Protein AF-A0A2D8NB73-F1 (afdb_monomer_lite)

Sequence (82 aa):
MNFTAQNMLILKIDNDTYRAFTNSCPHQGARTAWTFNSSSNRFVCNNHGNQYATDCTTAGTGGVLKCYTTSKSGSNLVVTVS

pLDDT: mean 96.18, std 3.06, range [77.0, 98.5]

Secondary structure (DSSP, 8-state):
-EEGGGTEEEEE-SSS-EEEEE-S-TTT---S-EEEETTTTEEEETTTTEEEESSSS-EETTEE--EEEEEEETTEEEEE--

Radius of gyration: 12.14 Å; chains: 1; bounding box: 29×22×28 Å

Foldseek 3Di:
DQPVVVQWDKDDPDPFDIWIFGQQDLAHGDRPQWDADPVQCWIFRVVPRWTAHSPCADAIHNGHGHTWDWGDDPPDIDTDDD

Structure (mmCIF, N/CA/C/O backbone):
data_AF-A0A2D8NB73-F1
#
_entry.id   AF-A0A2D8NB73-F1
#
loop_
_atom_site.group_PDB
_atom_site.id
_atom_site.type_symbol
_atom_site.label_atom_id
_atom_site.label_alt_id
_atom_site.label_comp_id
_atom_site.label_asym_id
_atom_site.label_entity_id
_atom_site.label_seq_id
_atom_site.pdbx_PDB_ins_code
_atom_site.Cartn_x
_atom_site.Cartn_y
_atom_site.Cartn_z
_atom_site.occupancy
_atom_site.B_iso_or_equiv
_atom_site.auth_seq_id
_atom_site.auth_comp_id
_atom_site.auth_asym_id
_atom_site.auth_atom_id
_atom_site.pdbx_PDB_model_num
ATOM 1 N N . MET A 1 1 ? 0.799 -3.248 7.775 1.00 93.56 1 MET A N 1
ATOM 2 C CA . MET A 1 1 ? 0.537 -4.692 7.959 1.00 93.56 1 MET A CA 1
ATOM 3 C C . MET A 1 1 ? 0.015 -5.311 6.671 1.00 93.56 1 MET A C 1
ATOM 5 O O . MET A 1 1 ? -0.589 -4.600 5.875 1.00 93.56 1 MET A O 1
ATOM 9 N N . ASN A 1 2 ? 0.219 -6.617 6.491 1.00 97.75 2 ASN A N 1
ATOM 10 C CA . ASN A 1 2 ? -0.422 -7.403 5.437 1.00 97.75 2 ASN A CA 1
ATOM 11 C C . ASN A 1 2 ? -1.724 -8.012 5.965 1.00 97.75 2 ASN A C 1
ATOM 13 O O . ASN A 1 2 ? -1.696 -8.937 6.770 1.00 97.75 2 ASN A O 1
ATOM 17 N N . PHE A 1 3 ? -2.857 -7.453 5.547 1.00 97.06 3 PHE A N 1
ATOM 18 C CA . PHE A 1 3 ? -4.194 -7.912 5.896 1.00 97.06 3 PHE A CA 1
ATOM 19 C C . PHE A 1 3 ? -4.686 -8.902 4.836 1.00 97.06 3 PHE A C 1
ATOM 21 O O . PHE A 1 3 ? -5.495 -8.597 3.957 1.00 97.06 3 PHE A O 1
ATOM 28 N N . THR A 1 4 ? -4.130 -10.109 4.900 1.00 96.19 4 THR A N 1
ATOM 29 C CA . THR A 1 4 ? -4.327 -11.165 3.898 1.00 96.19 4 THR A CA 1
ATOM 30 C C . THR A 1 4 ? -5.778 -11.616 3.775 1.00 96.19 4 THR A C 1
ATOM 32 O O . THR A 1 4 ? -6.202 -11.919 2.667 1.00 96.19 4 THR A O 1
ATOM 35 N N . ALA A 1 5 ? -6.560 -11.571 4.860 1.00 96.50 5 ALA A N 1
ATOM 36 C CA . ALA A 1 5 ? -7.983 -11.923 4.856 1.00 96.50 5 ALA A CA 1
ATOM 37 C C . ALA A 1 5 ? -8.820 -11.105 3.854 1.00 96.50 5 ALA A C 1
ATOM 39 O O . ALA A 1 5 ? -9.848 -11.586 3.395 1.00 96.50 5 ALA A O 1
ATOM 40 N N . GLN A 1 6 ? -8.377 -9.891 3.505 1.00 96.50 6 GLN A N 1
ATOM 41 C CA . GLN A 1 6 ? -9.030 -9.033 2.509 1.00 96.50 6 GLN A CA 1
ATOM 42 C C . GLN A 1 6 ? -8.148 -8.748 1.288 1.00 96.50 6 GLN A C 1
ATOM 44 O O . GLN A 1 6 ? -8.524 -7.960 0.430 1.00 96.50 6 GLN A O 1
ATOM 49 N N . ASN A 1 7 ? -6.983 -9.397 1.170 1.00 97.06 7 ASN A N 1
ATOM 50 C CA . ASN A 1 7 ? -6.005 -9.149 0.105 1.00 97.06 7 ASN A CA 1
ATOM 51 C C . ASN A 1 7 ? -5.466 -7.702 0.054 1.00 97.06 7 ASN A C 1
ATOM 53 O O . ASN A 1 7 ? -5.309 -7.111 -1.021 1.00 97.06 7 ASN A O 1
ATOM 57 N N . MET A 1 8 ? -5.150 -7.127 1.220 1.00 97.88 8 MET A N 1
ATOM 58 C CA . MET A 1 8 ? -4.787 -5.709 1.337 1.00 97.88 8 MET A CA 1
ATOM 59 C C . MET A 1 8 ? -3.554 -5.473 2.202 1.00 97.88 8 MET A C 1
ATOM 61 O O . MET A 1 8 ? -3.288 -6.202 3.152 1.00 97.88 8 MET A O 1
ATOM 65 N N . LEU A 1 9 ? -2.822 -4.403 1.908 1.00 98.44 9 LEU A N 1
ATOM 66 C CA . LEU A 1 9 ? -1.870 -3.810 2.843 1.00 98.44 9 LEU A CA 1
ATOM 67 C C . LEU A 1 9 ? -2.551 -2.627 3.526 1.00 98.44 9 LEU A C 1
ATOM 69 O O . LEU A 1 9 ? -3.200 -1.825 2.861 1.00 98.44 9 LEU A O 1
ATOM 73 N N . ILE A 1 10 ? -2.376 -2.502 4.840 1.00 97.69 10 ILE A N 1
ATOM 74 C CA . ILE A 1 10 ? -2.869 -1.365 5.627 1.00 97.69 10 ILE A CA 1
ATOM 75 C C . ILE A 1 10 ? -1.682 -0.667 6.284 1.00 97.69 10 ILE A C 1
ATOM 77 O O . ILE A 1 10 ? -0.864 -1.316 6.944 1.00 97.69 10 ILE A O 1
ATOM 81 N N . LEU A 1 11 ? -1.593 0.649 6.133 1.00 97.19 11 LEU A N 1
ATOM 82 C CA . LEU A 1 11 ? -0.635 1.507 6.818 1.00 97.19 11 LEU A CA 1
ATOM 83 C C . LEU A 1 11 ? -1.391 2.472 7.731 1.00 97.19 11 LEU A C 1
ATOM 85 O O . LEU A 1 11 ? -2.217 3.248 7.258 1.00 97.19 11 LEU A O 1
ATOM 89 N N . LYS A 1 12 ? -1.089 2.435 9.029 1.00 95.06 12 LYS A N 1
ATOM 90 C CA . LYS A 1 12 ? -1.495 3.478 9.972 1.00 95.06 12 LYS A CA 1
ATOM 91 C C . LYS A 1 12 ? -0.448 4.590 9.902 1.00 95.06 12 LYS A C 1
ATOM 93 O O . LYS A 1 12 ? 0.714 4.321 10.195 1.00 95.06 12 LYS A O 1
ATOM 98 N N . ILE A 1 13 ? -0.846 5.782 9.467 1.00 92.31 13 ILE A N 1
ATOM 99 C CA . ILE A 1 13 ? 0.043 6.949 9.357 1.00 92.31 13 ILE A CA 1
ATOM 100 C C . ILE A 1 13 ? 0.044 7.698 10.692 1.00 92.31 13 ILE A C 1
ATOM 102 O O . ILE A 1 13 ? 1.101 7.952 11.260 1.00 92.31 13 ILE A O 1
ATOM 106 N N . ASP A 1 14 ? -1.146 7.959 11.230 1.00 91.94 14 ASP A N 1
ATOM 107 C CA . ASP A 1 14 ? -1.361 8.531 12.558 1.00 91.94 14 ASP A CA 1
ATOM 108 C C . ASP A 1 14 ? -2.647 7.941 13.181 1.00 91.94 14 ASP A C 1
ATOM 110 O O . ASP A 1 14 ? -3.101 6.865 12.785 1.00 91.94 14 ASP A O 1
ATOM 114 N N . ASN A 1 15 ? -3.210 8.569 14.217 1.00 89.19 15 ASN A N 1
ATOM 115 C CA . ASN A 1 15 ? -4.393 8.044 14.906 1.00 89.19 15 ASN A CA 1
ATOM 116 C C . ASN A 1 15 ? -5.675 8.067 14.065 1.00 89.19 15 ASN A C 1
ATOM 118 O O . ASN A 1 15 ? 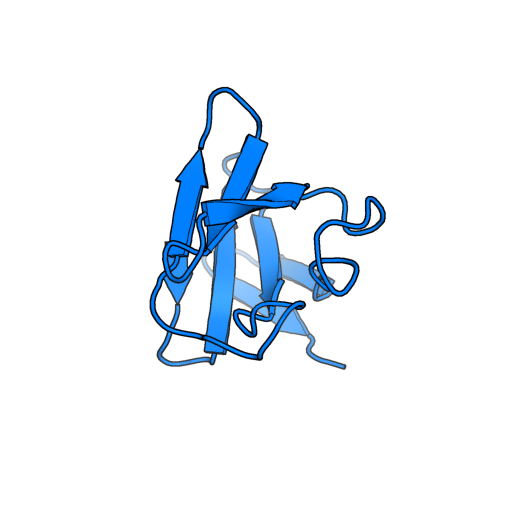-6.546 7.214 14.282 1.00 89.19 15 ASN A O 1
ATOM 122 N N . ASP A 1 16 ? -5.783 8.986 13.113 1.00 90.44 16 ASP A N 1
ATOM 123 C CA . ASP A 1 16 ? -6.977 9.214 12.300 1.00 90.44 16 ASP A CA 1
ATOM 124 C C . ASP A 1 16 ? -6.743 8.924 10.816 1.00 90.44 16 ASP A C 1
ATOM 126 O O . ASP A 1 16 ? -7.686 8.601 10.092 1.00 90.44 16 ASP A O 1
ATOM 130 N N . THR A 1 17 ? -5.484 8.922 10.386 1.00 93.12 17 THR A N 1
ATOM 131 C CA . THR A 1 17 ? -5.089 8.710 9.000 1.00 93.12 17 THR A CA 1
ATOM 132 C C . THR A 1 17 ? -4.565 7.297 8.779 1.00 93.12 17 THR A C 1
ATOM 134 O O . THR A 1 17 ? -3.555 6.861 9.342 1.00 93.12 17 THR A O 1
ATOM 137 N N . TYR A 1 18 ? -5.228 6.594 7.867 1.00 95.94 18 TYR A N 1
ATOM 138 C CA . TYR A 1 18 ? -4.824 5.288 7.365 1.00 95.94 18 TYR A CA 1
ATOM 139 C C . TYR A 1 18 ? -4.691 5.356 5.849 1.00 95.94 18 TYR A C 1
ATOM 141 O O . TYR A 1 18 ? -5.319 6.187 5.196 1.00 95.94 18 TYR A O 1
ATOM 149 N N . ARG A 1 19 ? -3.892 4.457 5.283 1.00 96.56 19 ARG A N 1
ATOM 150 C CA . ARG A 1 19 ? -3.844 4.212 3.843 1.00 96.56 19 ARG A CA 1
ATOM 151 C C . ARG A 1 19 ? -3.941 2.719 3.592 1.00 96.56 19 ARG A C 1
ATOM 153 O O . ARG A 1 19 ? -3.342 1.921 4.317 1.00 96.56 19 ARG A O 1
ATOM 160 N N . ALA A 1 20 ? -4.699 2.348 2.573 1.00 97.88 20 ALA A N 1
ATOM 161 C CA . ALA A 1 20 ? -4.869 0.968 2.162 1.00 97.88 20 ALA A CA 1
ATOM 162 C C . ALA A 1 20 ? -4.385 0.779 0.726 1.00 97.88 20 ALA A C 1
ATOM 164 O O . ALA A 1 20 ? -4.492 1.683 -0.102 1.00 97.88 20 ALA A O 1
ATOM 165 N N . PHE A 1 21 ? -3.855 -0.404 0.443 1.00 98.31 21 PHE A N 1
ATOM 166 C CA . PHE A 1 21 ? -3.256 -0.740 -0.842 1.00 98.31 21 PHE A CA 1
ATOM 167 C C . PHE A 1 21 ? -3.618 -2.165 -1.233 1.00 98.31 21 PHE A C 1
ATOM 169 O O . PHE A 1 21 ? -3.912 -3.001 -0.372 1.00 98.31 21 PHE A O 1
ATOM 176 N N . THR A 1 22 ? -3.515 -2.476 -2.523 1.00 97.75 22 THR A N 1
ATOM 177 C CA . THR A 1 22 ? -3.469 -3.876 -2.956 1.00 97.75 22 THR A CA 1
ATOM 178 C C . THR A 1 22 ? -2.286 -4.582 -2.298 1.00 97.75 22 THR A C 1
ATOM 180 O O . THR A 1 22 ? -1.200 -4.013 -2.208 1.00 97.75 22 THR A O 1
ATOM 183 N N . ASN A 1 23 ? -2.463 -5.827 -1.843 1.00 97.81 23 ASN A N 1
ATOM 184 C CA . ASN A 1 23 ? -1.315 -6.656 -1.464 1.00 97.81 23 ASN A CA 1
ATOM 185 C C . ASN A 1 23 ? -0.738 -7.451 -2.639 1.00 97.81 23 ASN A C 1
ATOM 187 O O . ASN A 1 23 ? 0.193 -8.220 -2.443 1.00 97.81 23 ASN A O 1
ATOM 191 N N . SER A 1 24 ? -1.264 -7.290 -3.854 1.00 98.06 24 SER A N 1
ATOM 192 C CA . SER A 1 24 ? -0.682 -7.902 -5.046 1.00 98.06 24 SER A CA 1
ATOM 193 C C . SER A 1 24 ? 0.593 -7.159 -5.429 1.00 98.06 24 SER A C 1
ATOM 195 O O . SER A 1 24 ? 0.523 -6.012 -5.866 1.00 98.06 24 SER A O 1
ATOM 197 N N . CYS A 1 25 ? 1.755 -7.800 -5.283 1.00 98.25 25 CYS A N 1
ATOM 198 C CA . CYS A 1 25 ? 3.032 -7.221 -5.701 1.00 98.25 25 CYS A CA 1
ATOM 199 C C . CYS A 1 25 ? 2.982 -6.819 -7.183 1.00 98.25 25 CYS A C 1
ATOM 201 O O . CYS A 1 25 ? 2.742 -7.697 -8.014 1.00 98.25 25 CYS A O 1
ATOM 203 N N . PRO A 1 26 ? 3.229 -5.540 -7.535 1.00 98.38 26 PRO A N 1
ATOM 204 C CA . PRO A 1 26 ? 3.173 -5.083 -8.924 1.00 98.38 26 PRO A CA 1
ATOM 205 C C . PRO A 1 26 ? 4.064 -5.874 -9.891 1.00 98.38 26 PRO A C 1
ATOM 207 O O . PRO A 1 26 ? 3.746 -5.966 -11.067 1.00 98.38 26 PRO A O 1
ATOM 210 N N . HIS A 1 27 ? 5.148 -6.491 -9.408 1.00 98.06 27 HIS A N 1
ATOM 211 C CA . HIS A 1 27 ? 6.027 -7.319 -10.235 1.00 98.06 27 HIS A CA 1
ATOM 212 C C . HIS A 1 27 ? 5.357 -8.610 -10.745 1.00 98.06 27 HIS A C 1
ATOM 214 O O . HIS A 1 27 ? 5.305 -8.836 -11.947 1.00 98.06 27 HIS A O 1
ATOM 220 N N . GLN A 1 28 ? 4.885 -9.478 -9.841 1.00 97.88 28 GLN A N 1
ATOM 221 C CA . GLN A 1 28 ? 4.426 -10.845 -10.172 1.00 97.88 28 GLN A CA 1
ATOM 222 C C . GLN A 1 28 ? 3.260 -11.330 -9.290 1.00 97.88 28 GLN A C 1
ATOM 224 O O . GLN A 1 28 ? 3.007 -12.522 -9.155 1.00 97.88 28 GLN A O 1
ATOM 229 N N . GLY A 1 29 ? 2.554 -10.412 -8.633 1.00 98.00 29 GLY A N 1
ATOM 230 C CA . GLY A 1 29 ? 1.313 -10.713 -7.925 1.00 98.00 29 GLY A CA 1
ATOM 231 C C . GLY A 1 29 ? 1.447 -11.428 -6.579 1.00 98.00 29 GLY A C 1
ATOM 232 O O . GLY A 1 29 ? 0.428 -11.788 -5.999 1.00 98.00 29 GLY A O 1
ATOM 233 N N . ALA A 1 30 ? 2.657 -11.612 -6.040 1.00 98.00 30 ALA A N 1
ATOM 234 C CA . ALA A 1 30 ? 2.850 -12.189 -4.706 1.00 98.00 30 ALA A CA 1
ATOM 235 C C . ALA A 1 30 ? 2.073 -11.399 -3.632 1.00 98.00 30 ALA A C 1
ATOM 237 O O . ALA A 1 30 ? 2.165 -10.171 -3.584 1.00 98.00 30 ALA A O 1
ATOM 238 N N . ARG A 1 31 ? 1.329 -12.104 -2.766 1.00 98.19 31 ARG A N 1
ATOM 239 C CA . ARG A 1 31 ? 0.413 -11.496 -1.773 1.00 98.19 31 ARG A CA 1
ATOM 240 C C . ARG A 1 31 ? 0.818 -11.663 -0.316 1.00 98.19 31 ARG A C 1
ATOM 242 O O . ARG A 1 31 ? 0.324 -10.947 0.550 1.00 98.19 31 ARG A O 1
ATOM 249 N N . THR A 1 32 ? 1.696 -12.611 -0.017 1.00 97.25 32 THR A N 1
ATOM 250 C CA . THR A 1 32 ? 1.967 -13.047 1.362 1.00 97.25 32 THR A CA 1
ATOM 251 C C . THR A 1 32 ? 3.305 -12.545 1.904 1.00 97.25 32 THR A C 1
ATOM 253 O O . THR A 1 32 ? 3.449 -12.383 3.111 1.00 97.25 32 THR A O 1
ATOM 256 N N . ALA A 1 33 ? 4.257 -12.218 1.030 1.00 97.19 33 ALA A N 1
ATOM 257 C CA . ALA A 1 33 ? 5.624 -11.862 1.398 1.00 97.19 33 ALA A CA 1
ATOM 258 C C . ALA A 1 33 ? 5.821 -10.342 1.532 1.00 97.19 33 ALA A C 1
ATOM 260 O O . ALA A 1 33 ? 6.517 -9.747 0.715 1.00 97.19 33 ALA A O 1
ATOM 261 N N . TRP A 1 34 ? 5.226 -9.708 2.546 1.00 98.50 34 TRP A N 1
ATOM 262 C CA . TRP A 1 34 ? 5.304 -8.251 2.732 1.00 98.50 34 TRP A CA 1
ATOM 263 C C . TRP A 1 34 ? 5.824 -7.834 4.104 1.00 98.50 34 TRP A C 1
ATOM 265 O O . TRP A 1 34 ? 5.331 -8.293 5.131 1.00 98.50 34 TRP A O 1
ATOM 275 N N . THR A 1 35 ? 6.750 -6.881 4.112 1.00 98.12 35 THR A N 1
ATOM 276 C CA . THR A 1 35 ? 7.175 -6.116 5.293 1.00 98.12 35 THR A CA 1
ATOM 277 C C . THR A 1 35 ? 7.056 -4.619 5.012 1.00 98.12 35 THR A C 1
ATOM 279 O O . THR A 1 35 ? 6.876 -4.196 3.869 1.00 98.12 35 THR A O 1
ATOM 282 N N . PHE A 1 36 ? 7.104 -3.802 6.063 1.00 98.06 36 PHE A N 1
ATOM 283 C CA . PHE A 1 36 ? 7.124 -2.348 5.941 1.00 98.06 36 PHE A CA 1
ATOM 284 C C . PHE A 1 36 ? 8.415 -1.806 6.550 1.00 98.06 36 PHE A C 1
ATOM 286 O O . PHE A 1 36 ? 8.728 -2.114 7.698 1.00 98.06 36 PHE A O 1
ATOM 293 N N . ASN A 1 37 ? 9.156 -1.016 5.777 1.00 97.38 37 ASN A N 1
ATOM 294 C CA . ASN A 1 37 ? 10.331 -0.296 6.239 1.00 97.38 37 ASN A CA 1
ATOM 295 C C . ASN A 1 37 ? 9.908 1.130 6.612 1.00 97.38 37 ASN A C 1
ATOM 297 O O . ASN A 1 37 ? 9.622 1.948 5.736 1.00 97.38 37 ASN A O 1
ATOM 301 N N . SER A 1 38 ? 9.857 1.416 7.913 1.00 94.19 38 SER A N 1
ATOM 302 C CA . SER A 1 38 ? 9.458 2.726 8.433 1.00 94.19 38 SER A CA 1
ATOM 303 C C . SER A 1 38 ? 10.503 3.814 8.188 1.00 94.19 38 SER A C 1
ATOM 305 O O . SER A 1 38 ? 10.121 4.962 7.994 1.00 94.19 38 SER A O 1
ATOM 307 N N . SER A 1 39 ? 11.794 3.473 8.128 1.00 95.94 39 SER A N 1
ATOM 308 C CA . SER A 1 39 ? 12.871 4.438 7.866 1.00 95.94 39 SER A CA 1
ATOM 309 C C . SER A 1 39 ? 12.825 4.995 6.444 1.00 95.94 39 SER A C 1
ATOM 311 O O . SER A 1 39 ? 13.183 6.148 6.233 1.00 95.94 39 SER A O 1
ATOM 313 N N . SER A 1 40 ? 12.375 4.196 5.470 1.00 95.38 40 SER A N 1
ATOM 314 C CA . SER A 1 40 ? 12.214 4.633 4.076 1.00 95.38 40 SER A CA 1
ATOM 315 C C . SER A 1 40 ? 10.762 4.897 3.667 1.00 95.38 40 SER A C 1
ATOM 317 O O . SER A 1 40 ? 10.525 5.362 2.553 1.00 95.38 40 SER A O 1
ATOM 319 N N . ASN A 1 41 ? 9.792 4.618 4.545 1.00 95.25 41 ASN A N 1
ATOM 320 C CA . ASN A 1 41 ? 8.355 4.679 4.267 1.00 95.25 41 ASN A CA 1
ATOM 321 C C . ASN A 1 41 ? 7.950 3.846 3.028 1.00 95.25 41 ASN A C 1
ATOM 323 O O . ASN A 1 41 ? 7.234 4.316 2.138 1.00 95.25 41 ASN A O 1
ATOM 327 N N . ARG A 1 42 ? 8.435 2.596 2.951 1.00 97.88 42 ARG A N 1
ATOM 328 C CA . ARG A 1 42 ? 8.189 1.688 1.813 1.00 97.88 42 ARG A CA 1
ATOM 329 C C . ARG A 1 42 ? 7.672 0.327 2.248 1.00 97.88 42 ARG A C 1
ATOM 331 O O . ARG A 1 42 ? 8.134 -0.247 3.234 1.00 97.88 42 ARG A O 1
ATOM 338 N N . PHE A 1 43 ? 6.770 -0.237 1.450 1.00 98.44 43 PHE A N 1
ATOM 339 C CA . PHE A 1 43 ? 6.465 -1.664 1.512 1.00 98.44 43 PHE A CA 1
ATOM 340 C C . PHE A 1 43 ? 7.515 -2.456 0.741 1.00 98.44 43 PHE A C 1
ATOM 342 O O . PHE A 1 43 ? 7.877 -2.090 -0.377 1.00 98.44 43 PHE A O 1
ATOM 349 N N . VAL A 1 44 ? 7.975 -3.558 1.325 1.00 98.44 44 VAL A N 1
ATOM 350 C CA . VAL A 1 44 ? 8.964 -4.455 0.728 1.00 98.44 44 VAL A CA 1
ATOM 351 C C . VAL A 1 44 ? 8.307 -5.797 0.445 1.00 98.44 44 VAL A C 1
ATOM 353 O O . VAL A 1 44 ? 7.799 -6.449 1.359 1.00 98.44 44 VAL A O 1
ATOM 356 N N . CYS A 1 45 ? 8.315 -6.209 -0.821 1.00 98.44 45 CYS A N 1
ATOM 357 C CA . CYS A 1 45 ? 7.933 -7.554 -1.216 1.00 98.44 45 CYS A CA 1
ATOM 358 C C . CYS A 1 45 ? 9.150 -8.477 -1.080 1.00 98.44 45 CYS A C 1
ATOM 360 O O . CYS A 1 45 ? 10.060 -8.446 -1.910 1.00 98.44 45 CYS A O 1
ATOM 362 N N . ASN A 1 46 ? 9.158 -9.327 -0.057 1.00 98.19 46 ASN A N 1
ATOM 363 C CA . ASN A 1 46 ? 10.300 -10.176 0.297 1.00 98.19 46 ASN A CA 1
ATOM 364 C C . ASN A 1 46 ? 10.531 -11.348 -0.664 1.00 98.19 46 ASN A C 1
ATOM 366 O O . ASN A 1 46 ? 11.519 -12.053 -0.515 1.00 98.19 46 ASN A O 1
ATOM 370 N N . ASN A 1 47 ? 9.669 -11.545 -1.668 1.00 97.50 47 ASN A N 1
ATOM 371 C CA . ASN A 1 47 ? 9.897 -12.577 -2.681 1.00 97.50 47 ASN A CA 1
ATOM 372 C C . ASN A 1 47 ? 11.165 -12.293 -3.507 1.00 97.50 47 ASN A C 1
ATOM 374 O O . ASN A 1 47 ? 11.889 -13.217 -3.846 1.00 97.50 47 ASN A O 1
ATOM 378 N N . HIS A 1 48 ? 11.434 -11.012 -3.805 1.00 97.25 48 HIS A N 1
ATOM 379 C CA . HIS A 1 48 ? 12.629 -10.565 -4.544 1.00 97.25 48 HIS A CA 1
ATOM 380 C C . HIS A 1 48 ? 13.234 -9.255 -3.995 1.00 97.25 48 HIS A C 1
ATOM 382 O O . HIS A 1 48 ? 14.101 -8.662 -4.625 1.00 97.25 48 HIS A O 1
ATOM 388 N N . GLY A 1 49 ? 12.746 -8.750 -2.856 1.00 98.06 49 GLY A N 1
ATOM 389 C CA . GLY A 1 49 ? 13.224 -7.505 -2.240 1.00 98.0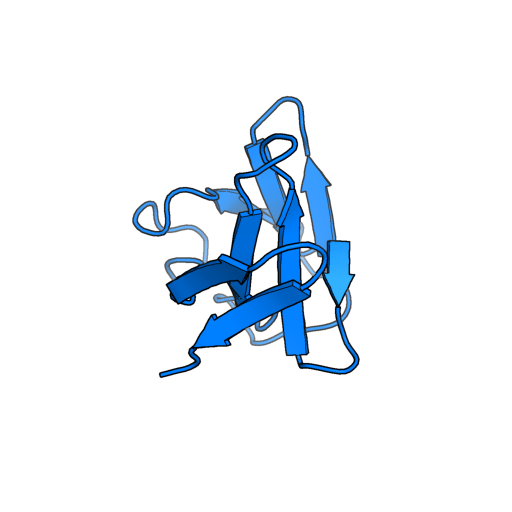6 49 GLY A CA 1
ATOM 390 C C . GLY A 1 49 ? 12.717 -6.210 -2.892 1.00 98.06 49 GLY A C 1
ATOM 391 O O . GLY A 1 49 ? 13.226 -5.134 -2.584 1.00 98.06 49 GLY A O 1
ATOM 392 N N . ASN A 1 50 ? 11.716 -6.279 -3.777 1.00 98.38 50 ASN A N 1
ATOM 393 C CA . ASN A 1 50 ? 11.171 -5.098 -4.457 1.00 98.38 50 ASN A CA 1
ATOM 394 C C . ASN A 1 50 ? 10.523 -4.128 -3.459 1.00 98.38 50 ASN A C 1
ATOM 396 O O . ASN A 1 50 ? 9.737 -4.547 -2.608 1.00 98.38 50 ASN A O 1
ATOM 400 N N . GLN A 1 51 ? 10.805 -2.831 -3.600 1.00 98.25 51 GLN A N 1
ATOM 401 C CA . GLN A 1 51 ? 10.344 -1.800 -2.668 1.00 98.25 51 GLN A CA 1
ATOM 402 C C . GLN A 1 51 ? 9.415 -0.795 -3.340 1.00 98.25 51 GLN A C 1
ATOM 404 O O . GLN A 1 51 ? 9.766 -0.177 -4.348 1.00 98.25 51 GLN A O 1
ATOM 409 N N . TYR A 1 52 ? 8.283 -0.525 -2.706 1.00 98.50 52 TYR A N 1
ATOM 410 C CA . TYR A 1 52 ? 7.243 0.344 -3.238 1.00 98.50 52 TYR A CA 1
ATOM 411 C C . TYR A 1 52 ? 6.964 1.493 -2.279 1.00 98.50 52 TYR A C 1
ATOM 413 O O . TYR A 1 52 ? 6.796 1.282 -1.075 1.00 98.50 52 TYR A O 1
ATOM 421 N N . ALA A 1 53 ? 6.939 2.709 -2.823 1.00 97.56 53 ALA A N 1
ATOM 422 C CA . ALA A 1 53 ? 6.545 3.891 -2.075 1.00 97.56 53 ALA A CA 1
ATOM 423 C C . ALA A 1 53 ? 5.081 3.777 -1.643 1.00 97.56 53 ALA A C 1
ATOM 425 O O . ALA A 1 53 ? 4.273 3.093 -2.273 1.00 97.56 53 ALA A O 1
ATOM 426 N N . THR A 1 54 ? 4.735 4.475 -0.569 1.00 96.81 54 THR A N 1
ATOM 427 C CA . THR A 1 54 ? 3.361 4.522 -0.067 1.00 96.81 54 THR A CA 1
ATOM 428 C C . THR A 1 54 ? 2.548 5.655 -0.685 1.00 96.81 54 THR A C 1
ATOM 430 O O . THR A 1 54 ? 1.405 5.832 -0.292 1.00 96.81 54 THR A O 1
ATOM 433 N N . ASP A 1 55 ? 3.093 6.411 -1.641 1.00 95.19 55 ASP A N 1
ATOM 434 C CA . ASP A 1 55 ? 2.522 7.638 -2.225 1.00 95.19 55 ASP A CA 1
ATOM 435 C C . ASP A 1 55 ? 1.520 7.426 -3.371 1.00 95.19 55 ASP A C 1
ATOM 437 O O . ASP A 1 55 ? 0.960 8.398 -3.870 1.00 95.19 55 ASP A O 1
ATOM 441 N N . CYS A 1 56 ? 1.256 6.174 -3.755 1.00 92.31 56 CYS A N 1
ATOM 442 C CA . CYS A 1 56 ? 0.310 5.805 -4.814 1.00 92.31 56 CYS A CA 1
ATOM 443 C C . CYS A 1 56 ? 0.704 6.259 -6.228 1.00 92.31 56 CYS A C 1
ATOM 445 O O . CYS A 1 56 ? -0.110 6.124 -7.143 1.00 92.31 56 CYS A O 1
ATOM 447 N N . THR A 1 57 ? 1.911 6.789 -6.430 1.00 96.50 57 THR A N 1
ATOM 448 C CA . THR A 1 57 ? 2.320 7.394 -7.708 1.00 96.50 57 THR A CA 1
ATOM 449 C C . THR A 1 57 ? 3.719 6.976 -8.134 1.00 96.50 57 THR A C 1
ATOM 451 O O . THR A 1 57 ? 3.958 6.781 -9.326 1.00 96.50 57 THR A O 1
ATOM 454 N N . THR A 1 58 ? 4.638 6.768 -7.190 1.00 97.88 58 THR A N 1
ATOM 455 C CA . THR A 1 58 ? 6.008 6.365 -7.499 1.00 97.88 58 THR A CA 1
ATOM 456 C C . THR A 1 58 ? 6.053 4.886 -7.870 1.00 97.88 58 THR A C 1
ATOM 458 O O . THR A 1 58 ? 5.759 3.997 -7.063 1.00 97.88 58 THR A O 1
ATOM 461 N N . ALA A 1 59 ? 6.463 4.611 -9.107 1.00 97.62 59 ALA A N 1
ATOM 462 C CA . ALA A 1 59 ? 6.636 3.252 -9.593 1.00 97.62 59 ALA A CA 1
ATOM 463 C C . ALA A 1 59 ? 7.836 2.563 -8.924 1.00 97.62 59 ALA A C 1
ATOM 465 O O . ALA A 1 59 ? 8.894 3.159 -8.718 1.00 97.62 59 ALA A O 1
ATOM 466 N N . GLY A 1 60 ? 7.664 1.283 -8.604 1.00 97.12 60 GLY A N 1
ATOM 467 C CA . GLY A 1 60 ? 8.754 0.345 -8.363 1.00 97.12 60 GLY A CA 1
ATOM 468 C C . GLY A 1 60 ? 8.835 -0.675 -9.498 1.00 97.12 60 GLY A C 1
ATOM 469 O O . GLY A 1 60 ? 8.292 -0.479 -10.588 1.00 97.12 60 GLY A O 1
ATOM 470 N N . THR A 1 61 ? 9.466 -1.814 -9.230 1.00 98.25 61 THR A N 1
ATOM 471 C CA . THR A 1 61 ? 9.533 -2.929 -10.181 1.00 98.25 61 THR A CA 1
ATOM 472 C C . THR A 1 61 ? 8.129 -3.442 -10.524 1.00 98.25 61 THR A C 1
ATOM 474 O O . THR A 1 61 ? 7.389 -3.869 -9.636 1.00 98.25 61 THR A O 1
ATOM 477 N N . GLY A 1 62 ? 7.756 -3.418 -11.806 1.00 97.88 62 GLY A N 1
ATOM 478 C CA . GLY A 1 62 ? 6.429 -3.844 -12.279 1.00 97.88 62 GLY A CA 1
ATOM 479 C C . GLY A 1 62 ? 5.309 -2.814 -12.093 1.00 97.88 62 GLY A C 1
ATOM 480 O O . GLY A 1 62 ? 4.163 -3.096 -12.423 1.00 97.88 62 GLY A O 1
ATOM 481 N N . GLY A 1 63 ? 5.622 -1.614 -11.594 1.00 97.94 63 GLY A N 1
ATOM 482 C CA . GLY A 1 63 ? 4.680 -0.499 -11.516 1.00 97.94 63 GLY A CA 1
ATOM 483 C C . GLY A 1 63 ? 4.440 0.021 -10.103 1.00 97.94 63 GLY A C 1
ATOM 484 O O . GLY A 1 63 ? 5.238 -0.174 -9.184 1.00 97.94 63 GLY A O 1
ATOM 485 N N . VAL A 1 64 ? 3.336 0.745 -9.952 1.00 97.88 64 VAL A N 1
ATOM 486 C CA . VAL A 1 64 ? 2.955 1.430 -8.714 1.00 97.88 64 VAL A CA 1
ATOM 487 C C . VAL A 1 64 ? 2.184 0.487 -7.792 1.00 97.88 64 VAL A C 1
ATOM 489 O O . VAL A 1 64 ? 1.360 -0.311 -8.244 1.00 97.88 64 VAL A O 1
ATOM 492 N N . LEU A 1 65 ? 2.401 0.611 -6.481 1.00 97.81 65 LEU A N 1
ATOM 493 C CA . LEU A 1 65 ? 1.558 -0.043 -5.486 1.00 97.81 65 LEU A CA 1
ATOM 494 C C . LEU A 1 65 ? 0.220 0.701 -5.385 1.00 97.81 65 LEU A C 1
ATOM 496 O O . LEU A 1 65 ? 0.131 1.764 -4.772 1.00 97.81 65 LEU A O 1
ATOM 500 N N . LYS A 1 66 ? -0.813 0.154 -6.033 1.00 97.25 66 LYS A N 1
ATOM 501 C CA . LYS A 1 66 ? -2.132 0.792 -6.131 1.00 97.25 66 LYS A CA 1
ATOM 502 C C . LYS A 1 66 ? -2.764 0.999 -4.756 1.00 97.25 66 LYS A C 1
ATOM 504 O O . LYS A 1 66 ? -2.826 0.067 -3.951 1.00 97.25 66 LYS A O 1
ATOM 509 N N . CYS A 1 67 ? -3.275 2.204 -4.542 1.00 96.00 67 CYS A N 1
ATOM 510 C CA . CYS A 1 67 ? -3.998 2.585 -3.339 1.00 96.00 67 CYS A CA 1
ATOM 511 C C . CYS A 1 67 ? -5.502 2.408 -3.506 1.00 96.00 67 CYS A C 1
ATOM 513 O O . CYS A 1 67 ? -6.039 2.543 -4.603 1.00 96.00 67 CYS A O 1
ATOM 515 N N . TYR A 1 68 ? -6.162 2.168 -2.383 1.00 97.31 68 TYR A N 1
ATOM 516 C CA . TYR A 1 68 ? -7.607 2.232 -2.251 1.00 97.31 68 TYR A CA 1
ATOM 517 C C . TYR A 1 68 ? -8.002 3.503 -1.506 1.00 97.31 68 TYR A C 1
ATOM 519 O O . TYR A 1 68 ? -7.218 4.049 -0.722 1.00 97.31 68 TYR A O 1
ATOM 527 N N . THR A 1 69 ? -9.230 3.962 -1.722 1.00 96.12 69 THR A N 1
ATOM 528 C CA . THR A 1 69 ? -9.774 5.091 -0.967 1.00 96.12 69 THR A CA 1
ATOM 529 C C . THR A 1 69 ? -10.140 4.629 0.437 1.00 96.12 69 THR A C 1
ATOM 531 O O . THR A 1 69 ? -10.796 3.604 0.603 1.00 96.12 69 THR A O 1
ATOM 534 N N . THR A 1 70 ? -9.732 5.389 1.451 1.00 95.50 70 THR A N 1
ATOM 535 C CA . THR A 1 70 ? -9.986 5.071 2.860 1.00 95.50 70 THR A CA 1
ATOM 536 C C . THR A 1 70 ? -10.670 6.222 3.580 1.00 95.50 70 THR A C 1
ATOM 538 O O . THR A 1 70 ? -10.309 7.379 3.370 1.00 95.50 70 THR A O 1
ATOM 541 N N . SER A 1 71 ? -11.586 5.909 4.492 1.00 94.94 71 SER A N 1
ATOM 542 C CA . SER A 1 71 ? -12.140 6.866 5.453 1.00 94.94 71 SER A CA 1
ATOM 543 C C . SER A 1 71 ? -12.256 6.230 6.838 1.00 94.94 71 SER A C 1
ATOM 545 O O . SER A 1 71 ? -12.489 5.029 6.969 1.00 94.94 71 SER A O 1
ATOM 547 N N . LYS A 1 72 ? -12.065 7.026 7.893 1.00 93.19 72 LYS A N 1
ATOM 548 C CA . LYS A 1 72 ? -12.258 6.584 9.278 1.00 93.19 72 LYS A CA 1
ATOM 549 C C . LYS A 1 72 ? -13.605 7.095 9.783 1.00 93.19 72 LYS A C 1
ATOM 551 O O . LYS A 1 72 ? -13.893 8.282 9.677 1.00 93.19 72 LYS A O 1
ATOM 556 N N . SER A 1 73 ? -14.411 6.203 10.349 1.00 91.44 73 SER A N 1
ATOM 557 C CA . SER A 1 73 ? -15.695 6.520 10.976 1.00 91.44 73 SER A CA 1
ATOM 558 C C . SER A 1 73 ? -15.732 5.913 12.376 1.00 91.44 73 SER A C 1
ATOM 560 O O . SER A 1 73 ? -15.958 4.713 12.542 1.00 91.44 73 SER A O 1
ATOM 562 N N . GLY A 1 74 ? -15.465 6.735 13.394 1.00 90.31 74 GLY A N 1
ATOM 563 C CA . GLY A 1 74 ? -15.301 6.263 14.771 1.00 90.31 74 GLY A CA 1
ATOM 564 C C . GLY A 1 74 ? -14.135 5.276 14.885 1.00 90.31 74 GLY A C 1
ATOM 565 O O . GLY A 1 74 ? -12.999 5.611 14.551 1.00 90.31 74 GLY A O 1
ATOM 566 N N . SER A 1 75 ? -14.408 4.052 15.338 1.00 92.06 75 SER A N 1
ATOM 567 C CA . SER A 1 75 ? -13.418 2.967 15.429 1.00 92.06 75 SER A CA 1
ATOM 568 C C . SER A 1 75 ? -13.239 2.169 14.134 1.00 92.06 75 SER A C 1
ATOM 570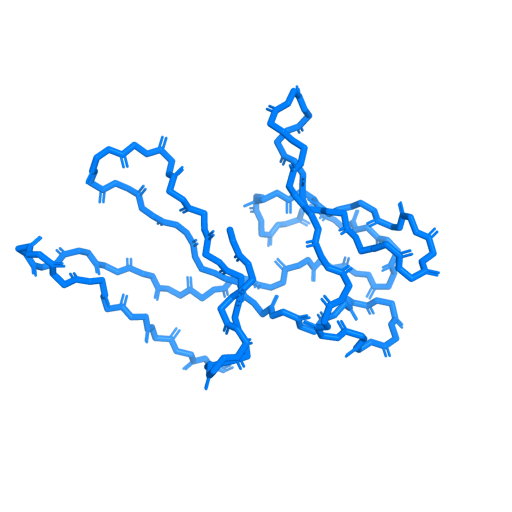 O O . SER A 1 75 ? -12.372 1.300 14.078 1.00 92.06 75 SER A O 1
ATOM 572 N N . ASN A 1 76 ? -14.043 2.436 13.102 1.00 93.81 76 ASN A N 1
ATOM 573 C CA . ASN A 1 76 ? -14.051 1.650 11.873 1.00 93.81 76 ASN A CA 1
ATOM 574 C C . ASN A 1 76 ? -13.237 2.339 10.774 1.00 93.81 76 ASN A C 1
ATOM 576 O O . ASN A 1 76 ? -13.414 3.529 10.507 1.00 93.81 76 ASN A O 1
ATOM 580 N N . LEU A 1 77 ? -12.382 1.568 10.102 1.00 95.19 77 LEU A N 1
ATOM 581 C CA . LEU A 1 77 ? -11.757 1.954 8.840 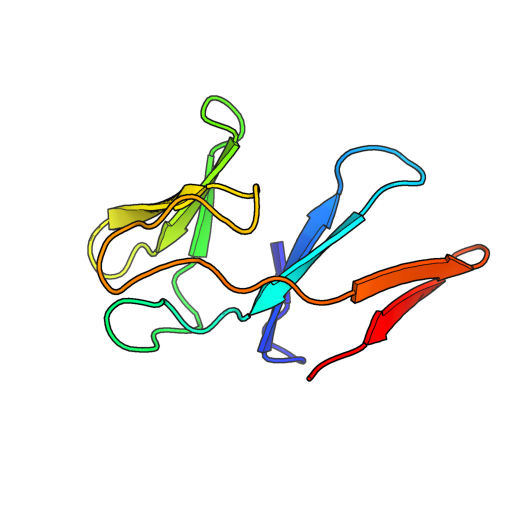1.00 95.19 77 LEU A CA 1
ATOM 582 C C . LEU A 1 77 ? -12.608 1.408 7.692 1.00 95.19 77 LEU A C 1
ATOM 584 O O . LEU A 1 77 ? -12.786 0.197 7.576 1.00 95.19 77 LEU A O 1
ATOM 588 N N . VAL A 1 78 ? -13.114 2.294 6.843 1.00 96.25 78 VAL A N 1
ATOM 589 C CA . VAL A 1 78 ? -13.825 1.945 5.613 1.00 96.25 78 VAL A CA 1
ATOM 590 C C . VAL A 1 78 ? -12.840 2.025 4.457 1.00 96.25 78 VAL A C 1
ATOM 592 O O . VAL A 1 78 ? -12.099 3.004 4.339 1.00 96.25 78 VAL A O 1
ATOM 595 N N . VAL A 1 79 ? -12.824 0.998 3.607 1.00 97.06 79 VAL A N 1
ATOM 596 C CA . VAL A 1 79 ? -11.992 0.973 2.403 1.00 97.06 79 VAL A CA 1
ATOM 597 C C . VAL A 1 79 ? -12.843 0.678 1.177 1.00 97.06 79 VAL A C 1
ATOM 599 O O . VAL A 1 79 ? -13.556 -0.321 1.144 1.00 97.06 79 VAL A O 1
ATOM 602 N N . THR A 1 80 ? -12.731 1.531 0.163 1.00 96.44 80 THR A N 1
ATOM 603 C CA . THR A 1 80 ? -13.401 1.369 -1.129 1.00 96.44 80 THR A CA 1
ATOM 604 C C . THR A 1 80 ? -12.404 0.829 -2.146 1.00 96.44 80 THR A C 1
ATOM 606 O O . THR A 1 80 ? -11.421 1.496 -2.476 1.00 96.44 80 THR A O 1
ATOM 609 N N . VAL A 1 81 ? -12.663 -0.386 -2.628 1.00 93.00 81 VAL A N 1
ATOM 610 C CA . VAL A 1 81 ? -11.891 -1.040 -3.694 1.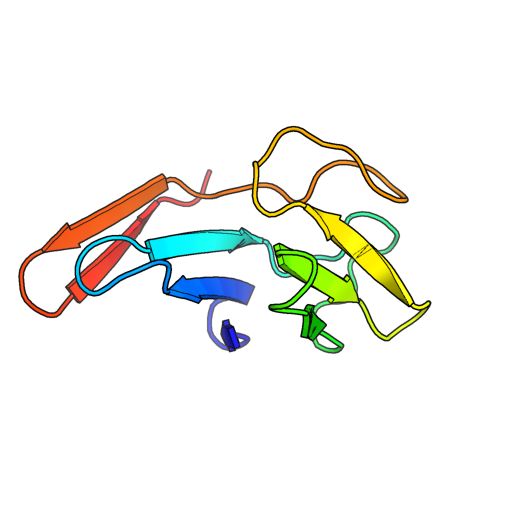00 93.00 81 VAL A CA 1
ATOM 611 C C . VAL A 1 81 ? -12.477 -0.682 -5.063 1.00 93.00 81 VAL A C 1
ATOM 613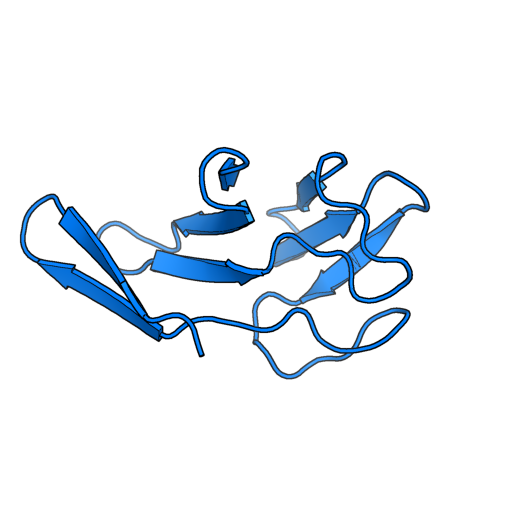 O O . VAL A 1 81 ? -13.694 -0.545 -5.187 1.00 93.00 81 VAL A O 1
ATOM 616 N N . SER A 1 82 ? -11.620 -0.517 -6.073 1.00 77.00 82 SER A N 1
ATOM 617 C CA . SER A 1 82 ? -11.985 -0.205 -7.462 1.00 77.00 82 SER A CA 1
ATOM 618 C C . SER A 1 82 ? -11.340 -1.152 -8.464 1.00 77.00 82 SER A C 1
ATOM 620 O O . SER A 1 82 ? -10.309 -1.781 -8.121 1.00 77.00 82 SER A O 1
#